Protein AF-A0A926RBT7-F1 (afdb_monomer_lite)

Structure (mmCIF, N/CA/C/O backbone):
data_AF-A0A926RBT7-F1
#
_entry.id   AF-A0A926RBT7-F1
#
loop_
_atom_site.group_PDB
_atom_site.id
_atom_site.type_symbol
_atom_site.label_atom_id
_atom_site.label_alt_id
_atom_site.label_comp_id
_atom_site.label_asym_id
_atom_site.label_entity_id
_atom_site.label_seq_id
_atom_site.pdbx_PDB_ins_code
_atom_site.Cartn_x
_atom_site.Cartn_y
_atom_site.Cartn_z
_atom_site.occupancy
_atom_site.B_iso_or_equiv
_atom_site.auth_seq_id
_atom_site.auth_comp_id
_atom_site.auth_asym_id
_atom_site.auth_atom_id
_atom_site.pdbx_PDB_model_num
ATOM 1 N N . MET A 1 1 ? 48.458 12.323 -36.630 1.00 62.25 1 MET A N 1
ATOM 2 C CA . MET A 1 1 ? 48.241 11.238 -35.642 1.00 62.25 1 MET A CA 1
ATOM 3 C C . MET A 1 1 ? 47.279 11.620 -34.512 1.00 62.25 1 MET A C 1
ATOM 5 O O . MET A 1 1 ? 46.327 10.889 -34.304 1.00 62.25 1 MET A O 1
ATOM 9 N N . LYS A 1 2 ? 47.419 12.781 -33.846 1.00 75.00 2 LYS A N 1
ATOM 10 C CA . LYS A 1 2 ? 46.506 13.204 -32.753 1.00 75.00 2 LYS A CA 1
ATOM 11 C C . LYS A 1 2 ? 45.006 13.220 -33.120 1.00 75.00 2 LYS A C 1
ATOM 13 O O . LYS A 1 2 ? 44.193 12.761 -32.332 1.00 75.00 2 LYS A O 1
ATOM 18 N N . LYS A 1 3 ? 44.646 13.685 -34.328 1.00 83.06 3 LYS A N 1
ATOM 19 C CA . LYS A 1 3 ? 43.251 13.692 -34.822 1.00 83.06 3 LYS A CA 1
ATOM 20 C C . LYS A 1 3 ? 42.678 12.282 -35.031 1.00 83.06 3 LYS A C 1
ATOM 22 O O . LYS A 1 3 ? 41.523 12.058 -34.707 1.00 83.06 3 LYS A O 1
ATOM 27 N N . ILE A 1 4 ? 43.495 11.344 -35.526 1.00 89.19 4 ILE A N 1
ATOM 28 C CA . ILE A 1 4 ? 43.094 9.942 -35.722 1.00 89.19 4 ILE A CA 1
ATOM 29 C C . ILE A 1 4 ? 42.881 9.260 -34.365 1.00 89.19 4 ILE A C 1
ATOM 31 O O . ILE A 1 4 ? 41.867 8.605 -34.171 1.00 89.19 4 ILE A O 1
ATOM 35 N N . ASN A 1 5 ? 43.779 9.501 -33.401 1.00 87.38 5 ASN A N 1
ATOM 36 C CA . ASN A 1 5 ? 43.665 8.946 -32.051 1.00 87.38 5 ASN A CA 1
ATOM 37 C C . ASN A 1 5 ? 42.417 9.474 -31.330 1.00 87.38 5 ASN A C 1
ATOM 39 O O . ASN A 1 5 ? 41.729 8.708 -30.667 1.00 87.38 5 ASN A O 1
ATOM 43 N N . LEU A 1 6 ? 42.089 10.760 -31.499 1.00 90.62 6 LEU A N 1
ATOM 44 C CA . LEU A 1 6 ? 40.868 11.354 -30.949 1.00 90.62 6 LEU A CA 1
ATOM 45 C C . LEU A 1 6 ? 39.599 10.730 -31.551 1.00 90.62 6 LEU A C 1
ATOM 47 O O . LEU A 1 6 ? 38.659 10.431 -30.821 1.00 90.62 6 LEU A O 1
ATOM 51 N N . LEU A 1 7 ? 39.590 10.481 -32.861 1.00 89.94 7 LEU A N 1
ATOM 52 C CA . LEU A 1 7 ? 38.472 9.831 -33.553 1.00 89.94 7 LEU A CA 1
ATOM 53 C C . LEU A 1 7 ? 38.263 8.391 -33.057 1.00 89.94 7 LEU A C 1
ATOM 55 O O . LEU A 1 7 ? 37.135 7.957 -32.839 1.00 89.94 7 LEU A O 1
ATOM 59 N N . LEU A 1 8 ? 39.363 7.681 -32.810 1.00 89.44 8 LEU A N 1
ATOM 60 C CA . LEU A 1 8 ? 39.372 6.310 -32.307 1.00 89.44 8 LEU A CA 1
ATOM 61 C C . LEU A 1 8 ? 38.829 6.232 -30.868 1.00 89.44 8 LEU A C 1
ATOM 63 O O . LEU A 1 8 ? 38.033 5.352 -30.554 1.00 89.44 8 LEU A O 1
ATOM 67 N N . ILE A 1 9 ? 39.179 7.206 -30.023 1.00 89.00 9 ILE A N 1
ATOM 68 C CA . ILE A 1 9 ? 38.641 7.346 -28.661 1.00 89.00 9 ILE A CA 1
ATOM 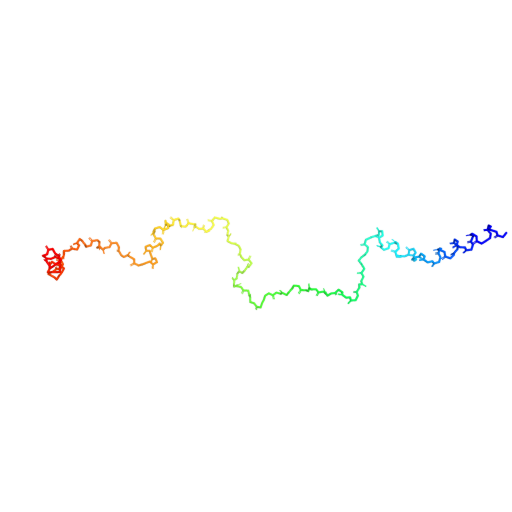69 C C . ILE A 1 9 ? 37.125 7.586 -28.689 1.00 89.00 9 ILE A C 1
ATOM 71 O O . ILE A 1 9 ? 36.384 6.910 -27.980 1.00 89.00 9 ILE A O 1
ATOM 75 N N . VAL A 1 10 ? 36.644 8.502 -29.537 1.00 89.31 10 VAL A N 1
ATOM 76 C CA . VAL A 1 10 ? 35.203 8.783 -29.681 1.00 89.31 10 VAL A CA 1
ATOM 77 C C . VAL A 1 10 ? 34.442 7.549 -30.170 1.00 89.31 10 VAL A C 1
ATOM 79 O O . VAL A 1 10 ? 33.360 7.260 -29.667 1.00 89.31 10 VAL A O 1
ATOM 82 N N . TYR A 1 11 ? 35.019 6.784 -31.097 1.00 86.75 11 TYR A N 1
ATOM 83 C CA . TYR A 1 11 ? 34.413 5.549 -31.590 1.00 86.75 11 TYR A CA 1
ATOM 84 C C . TYR A 1 11 ? 34.216 4.510 -30.475 1.00 86.75 11 TYR A C 1
ATOM 86 O O . TYR A 1 11 ? 33.135 3.936 -30.358 1.00 86.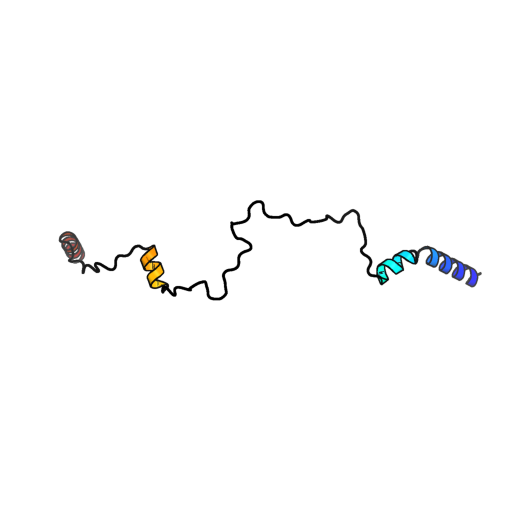75 11 TYR A O 1
ATOM 94 N N . PHE A 1 12 ? 35.207 4.330 -29.596 1.00 84.88 12 PHE A N 1
ATOM 95 C CA . PHE A 1 12 ? 35.074 3.445 -28.433 1.00 84.88 12 PHE A CA 1
ATOM 96 C C . PHE A 1 12 ? 33.991 3.903 -27.448 1.00 84.88 12 PHE A C 1
ATOM 98 O O . PHE A 1 12 ? 33.274 3.065 -26.905 1.00 84.88 12 PHE A O 1
ATOM 105 N N . PHE A 1 13 ? 33.817 5.212 -27.247 1.00 81.94 13 PHE A N 1
ATOM 106 C CA . PHE A 1 13 ? 32.740 5.729 -26.395 1.00 81.94 13 PHE A CA 1
ATOM 107 C C . PHE A 1 13 ? 31.343 5.471 -26.970 1.00 81.94 13 PHE A C 1
ATOM 109 O O . PHE A 1 13 ? 30.414 5.197 -26.212 1.00 81.94 13 PHE A O 1
ATOM 116 N N . LEU A 1 14 ? 31.191 5.510 -28.296 1.00 80.88 14 LEU A N 1
ATOM 117 C CA . LEU A 1 14 ? 29.914 5.228 -28.958 1.00 80.88 14 LEU A CA 1
ATOM 11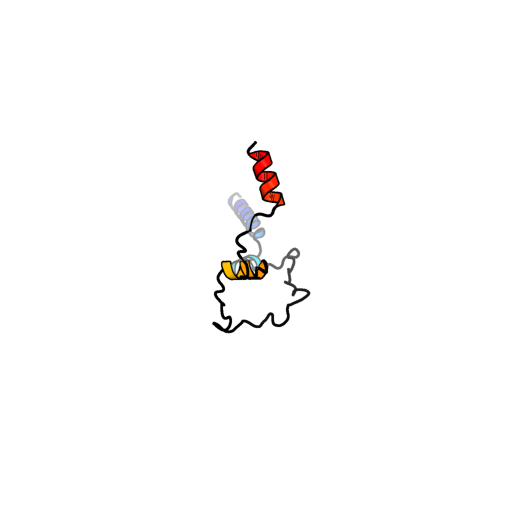8 C C . LEU A 1 14 ? 29.516 3.747 -28.867 1.00 80.88 14 LEU A C 1
ATOM 120 O O . LEU A 1 14 ? 28.325 3.448 -28.828 1.00 80.88 14 LEU A O 1
ATOM 124 N N . LEU A 1 15 ? 30.485 2.830 -28.777 1.00 78.50 15 LEU A N 1
ATOM 125 C CA . LEU A 1 15 ? 30.233 1.393 -28.596 1.00 78.50 15 LEU A CA 1
ATOM 126 C C . LEU A 1 15 ? 29.729 1.036 -27.187 1.00 78.50 15 LEU A C 1
ATOM 128 O O . LEU A 1 15 ? 29.061 0.019 -27.023 1.00 78.50 15 LEU A O 1
ATOM 132 N N . SER A 1 16 ? 30.025 1.868 -26.184 1.00 73.62 16 SER A N 1
ATOM 133 C CA . SER A 1 16 ? 29.611 1.657 -24.787 1.00 73.62 16 SER A CA 1
ATOM 134 C C . SER A 1 16 ? 28.244 2.263 -24.445 1.00 73.62 16 SER A C 1
ATOM 136 O O . SER A 1 16 ? 27.772 2.109 -23.319 1.00 73.62 16 SER A O 1
ATOM 138 N N . CYS A 1 17 ? 27.598 2.966 -25.381 1.00 74.44 17 CYS A N 1
ATOM 139 C CA . CYS A 1 17 ? 26.246 3.475 -25.175 1.00 74.44 17 CYS A CA 1
ATOM 140 C C . CYS A 1 17 ? 25.235 2.332 -25.356 1.00 74.44 17 CYS A C 1
ATOM 142 O O . CYS A 1 17 ? 25.269 1.624 -26.364 1.00 74.44 17 CYS A O 1
ATOM 144 N N . GLY A 1 18 ? 24.334 2.144 -24.384 1.00 73.56 18 GLY A N 1
ATOM 145 C CA . GLY A 1 18 ? 23.233 1.183 -24.499 1.00 73.56 18 GLY A CA 1
ATOM 146 C C . GLY A 1 18 ? 22.439 1.405 -25.791 1.00 73.56 18 GLY A C 1
ATOM 147 O O . GLY A 1 18 ? 22.307 2.532 -26.271 1.00 73.56 18 GLY A O 1
ATOM 148 N N . GLY A 1 19 ? 21.935 0.329 -26.398 1.00 82.88 19 GLY A N 1
ATOM 149 C CA . GLY A 1 19 ? 21.263 0.424 -27.694 1.00 82.88 19 GLY A CA 1
ATOM 150 C C . GLY A 1 19 ? 20.057 1.373 -27.660 1.00 82.88 19 GLY A C 1
ATOM 151 O O . GLY A 1 19 ? 19.377 1.496 -26.643 1.00 82.88 19 GLY A O 1
ATOM 152 N N . LEU A 1 20 ? 19.717 1.987 -28.803 1.00 81.50 20 LEU A N 1
ATOM 153 C CA . LEU A 1 20 ? 18.569 2.908 -28.938 1.00 81.50 20 LEU A CA 1
ATOM 154 C C . LEU A 1 20 ? 17.243 2.318 -28.417 1.00 81.50 20 LEU A C 1
ATOM 156 O O . LEU A 1 20 ? 16.346 3.056 -28.014 1.00 81.50 20 LEU A O 1
ATOM 160 N N . LYS A 1 21 ? 17.118 0.986 -28.411 1.00 82.25 21 LYS A N 1
ATOM 161 C CA . LYS A 1 21 ? 15.968 0.269 -27.848 1.00 82.25 21 LYS A CA 1
ATOM 162 C C . LYS A 1 21 ? 15.792 0.541 -26.353 1.00 82.25 21 LYS A C 1
ATOM 164 O O . LYS A 1 21 ? 14.661 0.723 -25.920 1.00 82.25 21 LYS A O 1
ATOM 169 N N . ASP A 1 22 ? 16.874 0.602 -25.582 1.00 83.44 22 ASP A N 1
ATOM 170 C CA . ASP A 1 22 ? 16.799 0.835 -24.137 1.00 83.44 22 ASP A CA 1
ATOM 171 C C . ASP A 1 22 ? 16.492 2.300 -23.825 1.00 83.44 22 ASP A C 1
ATOM 173 O O . ASP A 1 22 ? 15.639 2.576 -22.984 1.00 83.44 22 ASP A O 1
ATOM 177 N N . ALA A 1 23 ? 17.056 3.238 -24.593 1.00 84.00 23 ALA A N 1
ATOM 178 C CA . ALA A 1 23 ? 16.648 4.643 -24.533 1.00 84.00 23 ALA A CA 1
ATOM 179 C C . ALA A 1 23 ? 15.149 4.815 -24.857 1.00 84.00 23 ALA A C 1
ATOM 181 O O . ALA A 1 23 ? 14.439 5.552 -24.174 1.00 84.00 23 ALA A O 1
ATOM 182 N N . GLY A 1 24 ? 14.637 4.084 -25.854 1.00 88.50 24 GLY A N 1
ATOM 183 C CA . GLY A 1 24 ? 13.219 4.091 -26.218 1.00 88.50 24 GLY A CA 1
ATOM 184 C C . GLY A 1 24 ? 12.289 3.583 -25.111 1.00 88.50 24 GLY A C 1
ATOM 185 O O . GLY A 1 24 ? 11.225 4.168 -24.910 1.00 88.50 24 GLY A O 1
ATOM 186 N N . LYS A 1 25 ? 12.694 2.543 -24.369 1.00 87.31 25 LYS A N 1
ATOM 187 C CA . LYS A 1 25 ? 11.943 2.022 -23.210 1.00 87.31 25 LYS A CA 1
ATOM 188 C C . LYS A 1 25 ? 11.839 3.063 -22.097 1.00 87.31 25 LYS A C 1
ATOM 190 O O . LYS A 1 25 ? 10.759 3.260 -21.550 1.00 87.31 25 LYS A O 1
ATOM 195 N N . VAL A 1 26 ? 12.937 3.768 -21.804 1.00 85.06 26 VAL A N 1
ATOM 196 C CA . VAL A 1 26 ? 12.972 4.826 -20.777 1.00 85.06 26 VAL A CA 1
ATOM 197 C C . VAL A 1 26 ? 12.083 6.006 -21.174 1.00 85.06 26 VAL A C 1
ATOM 199 O O . VAL A 1 26 ? 11.262 6.447 -20.376 1.00 85.06 26 VAL A O 1
ATOM 202 N N . LEU A 1 27 ? 12.173 6.480 -22.422 1.00 89.31 27 LEU A N 1
ATOM 203 C CA . LEU A 1 27 ? 11.360 7.606 -22.907 1.00 89.31 27 LEU A CA 1
ATOM 204 C C . LEU A 1 27 ? 9.859 7.292 -22.962 1.00 89.31 27 LEU A C 1
ATOM 206 O O . LEU A 1 27 ? 9.033 8.184 -22.790 1.00 89.31 27 LEU A O 1
ATOM 210 N N . ARG A 1 28 ? 9.496 6.027 -23.199 1.00 91.50 28 ARG A N 1
ATOM 211 C CA . ARG A 1 28 ? 8.105 5.550 -23.175 1.00 91.50 28 ARG A CA 1
ATOM 212 C C . ARG A 1 28 ? 7.616 5.165 -21.780 1.00 91.50 28 ARG A C 1
ATOM 214 O O . ARG A 1 28 ? 6.463 4.764 -21.647 1.00 91.50 28 ARG A O 1
ATOM 221 N N . ASN A 1 29 ? 8.475 5.282 -20.767 1.00 86.75 29 ASN A N 1
ATOM 222 C CA . ASN A 1 29 ? 8.209 4.853 -19.400 1.00 86.75 29 ASN A CA 1
ATOM 223 C C . ASN A 1 29 ? 7.722 3.390 -19.335 1.00 86.75 29 ASN A C 1
ATOM 225 O O . ASN A 1 29 ? 6.778 3.046 -18.621 1.00 86.75 29 ASN A O 1
ATOM 229 N N . GLU A 1 30 ? 8.330 2.531 -20.156 1.00 87.31 30 GLU A N 1
ATOM 230 C CA . GLU A 1 30 ? 7.950 1.130 -20.270 1.00 87.31 30 GLU A CA 1
ATOM 231 C C . GLU A 1 30 ? 8.323 0.371 -18.993 1.00 87.31 30 GLU A C 1
ATOM 233 O O . GLU A 1 30 ? 9.412 0.537 -18.437 1.00 87.31 30 GLU A O 1
ATOM 238 N N . LYS A 1 31 ? 7.414 -0.491 -18.523 1.00 81.19 31 LYS A N 1
ATOM 239 C CA . LYS A 1 31 ? 7.651 -1.289 -17.321 1.00 81.19 31 LYS A CA 1
ATOM 240 C C . LYS A 1 31 ? 8.817 -2.257 -17.551 1.00 81.19 31 LYS A C 1
ATOM 242 O O . LYS A 1 31 ? 8.712 -3.192 -18.345 1.00 81.19 31 LYS A O 1
ATOM 247 N N . ILE A 1 32 ? 9.896 -2.075 -16.794 1.00 78.81 32 ILE A N 1
ATOM 248 C CA . ILE A 1 32 ? 11.031 -3.001 -16.757 1.00 78.81 32 ILE A CA 1
ATOM 249 C C . ILE A 1 32 ? 10.552 -4.304 -16.102 1.00 78.81 32 ILE A C 1
ATOM 251 O O . ILE A 1 32 ? 9.968 -4.281 -15.024 1.00 78.81 32 ILE A O 1
ATOM 255 N N . ARG A 1 33 ? 10.744 -5.447 -16.771 1.00 76.00 33 ARG A N 1
ATOM 256 C CA . ARG A 1 33 ? 10.419 -6.771 -16.218 1.00 76.00 33 ARG A CA 1
ATOM 257 C C . ARG A 1 33 ? 11.683 -7.356 -15.595 1.00 76.00 33 ARG A C 1
ATOM 259 O O . ARG A 1 33 ? 12.498 -7.925 -16.317 1.00 76.00 33 ARG A O 1
ATOM 266 N N . THR A 1 34 ? 11.858 -7.179 -14.289 1.00 77.94 34 THR A N 1
ATOM 267 C CA . THR A 1 34 ? 12.973 -7.780 -13.539 1.00 77.94 34 THR A CA 1
ATOM 268 C C . THR A 1 34 ? 12.552 -9.102 -12.887 1.00 77.94 34 THR A C 1
ATOM 270 O O . THR A 1 34 ? 11.363 -9.363 -12.703 1.00 77.94 34 THR A O 1
ATOM 273 N N . THR A 1 35 ? 13.515 -9.978 -12.590 1.00 73.88 35 THR A N 1
ATOM 274 C CA . THR A 1 35 ? 13.271 -11.296 -11.971 1.00 73.88 35 THR A CA 1
ATOM 275 C C . THR A 1 35 ? 13.000 -11.223 -10.470 1.00 73.88 35 THR A C 1
ATOM 277 O O . THR A 1 35 ? 12.440 -12.165 -9.916 1.00 73.88 35 THR A O 1
ATOM 280 N N . ASP A 1 36 ? 13.358 -10.106 -9.832 1.00 74.19 36 ASP A N 1
ATOM 281 C CA . ASP 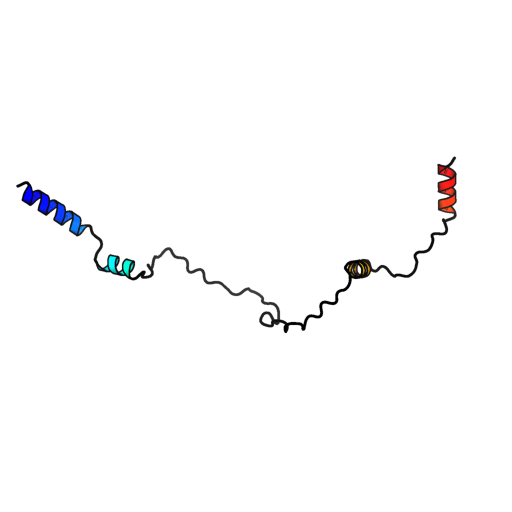A 1 36 ? 13.385 -9.964 -8.370 1.00 74.19 36 ASP A CA 1
ATOM 282 C C . ASP A 1 36 ? 12.129 -9.257 -7.822 1.00 74.19 36 ASP A C 1
ATOM 284 O O . ASP A 1 36 ? 11.988 -9.022 -6.622 1.00 74.19 36 ASP A O 1
ATOM 288 N N . GLU A 1 37 ? 11.175 -8.926 -8.696 1.00 75.56 37 GLU A N 1
ATOM 289 C CA . GLU A 1 37 ? 9.884 -8.363 -8.310 1.00 75.56 37 GLU A CA 1
ATOM 290 C C . GLU A 1 37 ? 8.933 -9.463 -7.816 1.00 75.56 37 GLU A C 1
ATOM 292 O O . GLU A 1 37 ? 8.368 -10.239 -8.592 1.00 75.56 37 GLU A O 1
ATOM 297 N N . PHE A 1 38 ? 8.674 -9.495 -6.508 1.00 76.75 38 PHE A N 1
ATOM 298 C CA . PHE A 1 38 ? 7.598 -10.314 -5.958 1.00 76.75 38 PHE A CA 1
ATOM 299 C C . PHE A 1 38 ? 6.235 -9.707 -6.311 1.00 76.75 38 PHE A C 1
ATOM 301 O O . PHE A 1 38 ? 5.883 -8.609 -5.877 1.00 76.75 38 PHE A O 1
ATOM 308 N N . LEU A 1 39 ? 5.417 -10.448 -7.061 1.00 71.62 39 LEU A N 1
ATOM 309 C CA . LEU A 1 39 ? 4.027 -10.078 -7.319 1.00 71.62 39 LEU A CA 1
ATOM 310 C C . LEU A 1 39 ? 3.184 -10.312 -6.056 1.00 71.62 39 LEU A C 1
ATOM 312 O O . LEU A 1 39 ? 2.605 -11.385 -5.864 1.00 71.62 39 LEU A O 1
ATOM 316 N N . VAL A 1 40 ? 3.099 -9.301 -5.190 1.00 77.31 40 VAL A N 1
ATOM 317 C CA . VAL A 1 40 ? 2.241 -9.334 -3.998 1.00 77.31 40 VAL A CA 1
ATOM 318 C C . VAL A 1 40 ? 0.776 -9.248 -4.434 1.00 77.31 40 VAL A C 1
ATOM 320 O O . VAL A 1 40 ? 0.227 -8.170 -4.652 1.00 77.31 40 VAL A O 1
ATOM 323 N N . LYS A 1 41 ? 0.122 -10.404 -4.586 1.00 76.94 41 LYS A N 1
ATOM 324 C CA . LYS A 1 41 ? -1.329 -10.477 -4.800 1.00 76.94 41 LYS A CA 1
ATOM 325 C C . LYS A 1 41 ? -2.040 -10.379 -3.455 1.00 76.94 41 LYS A C 1
ATOM 327 O O . LYS A 1 41 ? -1.880 -11.260 -2.608 1.00 76.94 41 LYS A O 1
ATOM 332 N N . LYS A 1 42 ? -2.849 -9.333 -3.269 1.00 81.06 42 LYS A N 1
ATOM 333 C CA . LYS A 1 42 ? -3.723 -9.199 -2.098 1.00 81.06 42 LYS A CA 1
ATOM 334 C C . LYS A 1 42 ? -4.685 -10.390 -2.081 1.00 81.06 42 LYS A C 1
ATOM 336 O O . LYS A 1 42 ? -5.409 -10.609 -3.049 1.00 81.06 42 LYS A O 1
ATOM 341 N N . ARG A 1 43 ? -4.633 -11.199 -1.023 1.00 82.69 43 ARG A N 1
ATOM 342 C CA . ARG A 1 43 ? -5.563 -12.316 -0.828 1.00 82.69 43 ARG A CA 1
ATOM 343 C C . ARG A 1 43 ? -6.797 -11.819 -0.088 1.00 82.69 43 ARG A C 1
ATOM 345 O O . ARG A 1 43 ? -6.690 -10.932 0.760 1.00 82.69 43 ARG A O 1
ATOM 352 N N . ASN A 1 44 ? -7.943 -12.409 -0.403 1.00 82.19 44 ASN A N 1
ATOM 353 C CA . ASN A 1 44 ? -9.159 -12.190 0.367 1.00 82.19 44 ASN A CA 1
ATOM 354 C C . ASN A 1 44 ? -8.979 -12.760 1.786 1.00 82.19 44 ASN A C 1
ATOM 356 O O . ASN A 1 44 ? -8.222 -13.723 1.963 1.00 82.19 44 ASN A O 1
ATOM 360 N N . PRO A 1 45 ? -9.626 -12.164 2.801 1.00 87.50 45 PRO A N 1
ATOM 361 C CA . PRO A 1 45 ? -9.591 -12.692 4.159 1.00 87.50 45 PRO A CA 1
ATOM 362 C C . PRO A 1 45 ? -10.204 -14.097 4.204 1.00 87.50 45 PRO A C 1
ATOM 364 O O . PRO A 1 45 ? -11.066 -14.438 3.398 1.00 87.50 45 PRO A O 1
ATOM 367 N N . LEU A 1 46 ? -9.756 -14.913 5.161 1.00 82.38 46 LEU A N 1
ATOM 368 C CA . LEU A 1 46 ? -10.238 -16.291 5.327 1.00 82.38 46 LEU A CA 1
ATOM 369 C C . LEU A 1 46 ? -11.716 -16.359 5.721 1.00 82.38 46 LEU A C 1
ATOM 371 O O . LEU A 1 46 ? -12.371 -17.368 5.482 1.00 82.38 46 LEU A O 1
ATOM 375 N N . VAL A 1 47 ? -12.227 -15.293 6.334 1.00 89.62 47 VAL A N 1
ATOM 376 C CA . VAL A 1 47 ? -13.620 -15.182 6.747 1.00 89.62 47 VAL A CA 1
ATOM 377 C C . VAL A 1 47 ? -14.060 -13.738 6.547 1.00 89.62 47 VAL A C 1
ATOM 379 O O . VAL A 1 47 ? -13.324 -12.809 6.885 1.00 89.62 47 VAL A O 1
ATOM 382 N N . LEU A 1 48 ? -15.255 -13.561 5.994 1.00 88.69 48 LEU A N 1
ATOM 383 C CA . LEU A 1 48 ? -15.949 -12.281 5.919 1.00 88.69 48 LEU A CA 1
ATOM 384 C C . LEU A 1 48 ? -17.174 -12.347 6.832 1.00 88.69 48 LEU A C 1
ATOM 386 O O . LEU A 1 48 ? -17.782 -13.416 6.941 1.00 88.69 48 LEU A O 1
ATOM 390 N N . PRO A 1 49 ? -17.541 -11.242 7.501 1.00 88.81 49 PRO A N 1
ATOM 391 C CA . PRO A 1 49 ? -18.805 -11.198 8.210 1.00 88.81 49 PRO A CA 1
ATOM 392 C C . PRO A 1 49 ? -19.964 -11.344 7.210 1.00 88.81 49 PRO A C 1
ATOM 394 O O . PRO A 1 49 ? -19.832 -10.932 6.050 1.00 88.81 49 PRO A O 1
ATOM 397 N N . PRO A 1 50 ? -21.101 -11.913 7.642 1.00 87.06 50 PRO A N 1
ATOM 398 C CA . PRO A 1 50 ? -22.319 -11.856 6.847 1.00 87.06 50 PRO A CA 1
ATOM 399 C C . PRO A 1 50 ? -22.642 -10.387 6.541 1.00 87.06 50 PRO A C 1
ATOM 401 O O . PRO A 1 50 ? -22.453 -9.521 7.396 1.00 87.06 50 PRO A O 1
ATOM 404 N N . ASN A 1 51 ? -23.088 -10.117 5.314 1.00 86.56 51 ASN A N 1
ATOM 405 C CA . ASN A 1 51 ? -23.496 -8.790 4.848 1.00 86.56 51 ASN A CA 1
ATOM 406 C C . ASN A 1 51 ? -22.375 -7.725 4.847 1.00 86.56 51 ASN A C 1
ATOM 408 O O . ASN A 1 51 ? -22.645 -6.539 4.998 1.00 86.56 51 ASN A O 1
ATOM 412 N N . PHE A 1 52 ? -21.107 -8.115 4.638 1.00 87.06 52 PHE A N 1
ATOM 413 C CA . PHE A 1 52 ? -19.976 -7.169 4.544 1.00 87.06 52 PHE A CA 1
ATOM 414 C C . PHE A 1 52 ? -20.133 -6.099 3.444 1.00 87.06 52 PHE A C 1
ATOM 416 O O . PHE A 1 52 ? -19.567 -5.013 3.551 1.00 87.06 52 PHE A O 1
ATOM 423 N N . GLU A 1 53 ? -20.869 -6.410 2.379 1.00 87.69 53 GLU A N 1
ATOM 424 C CA . GLU A 1 53 ? -21.113 -5.498 1.254 1.00 87.69 53 GLU A CA 1
ATOM 425 C C . GLU A 1 53 ? -22.294 -4.546 1.499 1.00 87.69 53 GLU A C 1
ATOM 427 O O . GLU A 1 53 ? -22.476 -3.584 0.754 1.00 87.69 53 GLU A O 1
ATOM 432 N N . GLU A 1 54 ? -23.091 -4.785 2.543 1.00 90.19 54 GLU A N 1
ATOM 433 C CA . GLU A 1 54 ? -24.261 -3.971 2.852 1.00 90.19 54 GLU A CA 1
ATOM 434 C C . GLU A 1 54 ? -23.855 -2.750 3.679 1.00 90.19 54 GLU A C 1
ATOM 436 O O . GLU A 1 54 ? -23.263 -2.850 4.756 1.00 90.19 54 GLU A O 1
ATOM 441 N N . ILE A 1 55 ? -24.206 -1.567 3.177 1.00 84.50 55 ILE A N 1
ATOM 442 C CA . ILE A 1 55 ? -24.055 -0.306 3.899 1.00 84.50 55 ILE A CA 1
ATOM 443 C C . ILE A 1 55 ? -25.451 0.108 4.376 1.00 84.50 55 ILE A C 1
ATOM 445 O O . ILE A 1 55 ? -26.380 0.118 3.565 1.00 84.50 55 ILE A O 1
ATOM 449 N N . PRO A 1 56 ? -25.630 0.460 5.661 1.00 83.44 56 PRO A N 1
ATOM 450 C CA . PRO A 1 56 ? -26.915 0.933 6.157 1.00 83.44 56 PRO A CA 1
ATOM 451 C C . PRO A 1 56 ? -27.327 2.211 5.420 1.00 83.44 56 PRO A C 1
ATOM 453 O O . PRO A 1 56 ? -26.498 3.093 5.177 1.00 83.44 56 PRO A O 1
ATOM 456 N N . GLU A 1 57 ? -28.614 2.336 5.096 1.00 86.94 57 GLU A N 1
ATOM 457 C CA . GLU A 1 57 ? -29.133 3.528 4.426 1.00 86.94 57 GLU A CA 1
ATOM 458 C C . GLU A 1 57 ? -28.833 4.790 5.257 1.00 86.94 57 GLU A C 1
ATOM 460 O O . GLU A 1 57 ? -28.917 4.746 6.494 1.00 86.94 57 GLU A O 1
ATOM 465 N N . PRO A 1 58 ? -28.498 5.933 4.632 1.00 83.69 58 PRO A N 1
ATOM 466 C CA . PRO A 1 58 ? -28.268 7.177 5.358 1.00 83.69 58 PRO A CA 1
ATOM 467 C C . PRO A 1 58 ? -29.461 7.528 6.260 1.00 83.69 58 PRO A C 1
ATOM 469 O O . PRO A 1 58 ? -30.577 7.712 5.790 1.00 83.69 58 PRO A O 1
ATOM 472 N N . GLY A 1 59 ? -29.229 7.619 7.572 1.00 80.06 59 GLY A N 1
ATOM 473 C CA . GLY A 1 59 ? -30.276 7.940 8.553 1.00 80.06 59 GLY A CA 1
ATOM 474 C C . GLY A 1 59 ? -31.103 6.752 9.068 1.00 80.06 59 GLY A C 1
ATOM 475 O O . GLY A 1 59 ? -31.898 6.951 9.981 1.00 80.06 59 GLY A O 1
ATOM 476 N N . SER A 1 60 ? -30.881 5.527 8.571 1.00 78.62 60 SER A N 1
ATOM 477 C CA . SER A 1 60 ? -31.530 4.301 9.085 1.00 78.62 60 SER A CA 1
ATOM 478 C C . SER A 1 60 ? -31.062 3.906 10.488 1.00 78.62 60 SER A C 1
ATOM 480 O O . SER A 1 60 ? -31.820 3.339 11.274 1.00 78.62 60 SER A O 1
ATOM 482 N N . ILE A 1 61 ? -29.817 4.241 10.837 1.00 79.44 61 ILE A N 1
ATOM 483 C CA . ILE A 1 61 ? -29.300 4.045 12.188 1.00 79.44 61 ILE A CA 1
ATOM 484 C C . ILE A 1 61 ? -29.853 5.166 13.063 1.00 79.44 61 ILE A C 1
ATOM 486 O O . ILE A 1 61 ? -29.299 6.271 13.116 1.00 79.44 61 ILE A O 1
ATOM 490 N N . SER A 1 62 ? -30.932 4.876 13.791 1.00 73.50 62 SER A N 1
ATOM 491 C CA . SER A 1 62 ? -31.357 5.742 14.880 1.00 73.50 62 SER A CA 1
ATOM 492 C C . SER A 1 62 ? -30.242 5.757 15.930 1.00 73.50 62 SER A C 1
ATOM 494 O O . SER A 1 62 ? -29.984 4.795 16.654 1.00 73.50 62 SER A O 1
ATOM 496 N N . LYS A 1 63 ? -29.519 6.877 16.017 1.00 69.56 63 LYS A N 1
ATOM 497 C CA . LYS A 1 63 ? -28.718 7.163 17.206 1.00 69.56 63 LYS A CA 1
ATOM 498 C C . LYS A 1 63 ? -29.715 7.425 18.325 1.00 69.56 63 LYS A C 1
ATOM 500 O O . LYS A 1 63 ? -30.082 8.576 18.553 1.00 69.56 63 LYS A O 1
ATOM 505 N N . ASN A 1 64 ? -30.158 6.372 19.011 1.00 67.50 64 ASN A N 1
ATOM 506 C CA . ASN A 1 64 ? -30.735 6.520 20.338 1.00 67.50 64 ASN A CA 1
ATOM 507 C C . ASN A 1 64 ? -29.682 7.267 21.160 1.00 67.50 64 ASN A C 1
ATOM 509 O O . ASN A 1 64 ? -28.649 6.705 21.531 1.00 67.50 64 ASN A O 1
ATOM 513 N N . LYS A 1 65 ? -29.894 8.573 21.358 1.00 66.88 65 LYS A N 1
ATOM 514 C CA . LYS A 1 65 ? -29.092 9.410 22.250 1.00 66.88 65 LYS A CA 1
ATOM 515 C C . LYS A 1 65 ? -29.470 9.037 23.678 1.00 66.88 65 LYS A C 1
ATOM 517 O O . LYS A 1 65 ? -30.033 9.840 24.407 1.00 66.88 65 LYS A O 1
ATOM 522 N N . GLU A 1 66 ? -29.212 7.790 24.044 1.00 69.38 66 GLU A N 1
ATOM 523 C CA . GLU A 1 66 ? -29.206 7.400 25.438 1.00 69.38 66 GLU A CA 1
ATOM 524 C C . GLU A 1 66 ? -28.041 8.143 26.078 1.00 69.38 66 GLU A C 1
ATOM 526 O O . GLU A 1 66 ? -26.907 8.080 25.579 1.00 69.38 66 GLU A O 1
ATOM 531 N N . SER A 1 67 ? -28.343 8.921 27.114 1.00 79.62 67 SER A N 1
ATOM 532 C CA . SER A 1 67 ? -27.319 9.685 27.811 1.00 79.62 67 SER A CA 1
ATOM 533 C C . SER A 1 67 ? -26.273 8.718 28.363 1.00 79.62 67 SER A C 1
ATOM 535 O O . SER A 1 67 ? -26.598 7.604 28.779 1.00 79.62 67 SER A O 1
ATOM 537 N N . ASP A 1 68 ? -25.003 9.123 28.404 1.00 79.19 68 ASP A N 1
ATOM 538 C CA . ASP A 1 68 ? -23.950 8.244 28.933 1.00 79.19 68 ASP A CA 1
ATOM 539 C C . ASP A 1 68 ? -24.259 7.795 30.373 1.00 79.19 68 ASP A C 1
ATOM 541 O O . ASP A 1 68 ? -23.928 6.681 30.771 1.00 79.19 68 ASP A O 1
ATOM 545 N N . LYS A 1 69 ? -25.003 8.617 31.125 1.00 79.12 69 LYS A N 1
ATOM 546 C CA . LYS A 1 69 ? -25.526 8.280 32.454 1.00 79.12 69 LYS A CA 1
ATOM 547 C C . LYS A 1 69 ? -26.495 7.094 32.435 1.00 79.12 69 LYS A C 1
ATOM 549 O O . LYS A 1 69 ? -26.387 6.226 33.295 1.00 79.12 69 LYS A O 1
ATOM 554 N N . GLU A 1 70 ? -27.423 7.033 31.486 1.00 80.50 70 GLU A N 1
ATOM 555 C CA . GLU A 1 70 ? -28.380 5.923 31.356 1.00 80.50 70 GLU A CA 1
ATOM 556 C C . GLU A 1 70 ? -27.696 4.632 30.896 1.00 80.50 70 GLU A C 1
ATOM 558 O O . GLU A 1 70 ? -27.970 3.565 31.448 1.00 80.50 70 GLU A O 1
ATOM 563 N N . LYS A 1 71 ? -26.721 4.729 29.979 1.00 82.38 71 LYS A N 1
ATOM 564 C CA . LYS A 1 71 ? -25.888 3.578 29.586 1.00 82.38 71 LYS A CA 1
ATOM 565 C C . LYS A 1 71 ? -25.134 3.000 30.775 1.00 82.38 71 LYS A C 1
ATOM 567 O O . LYS A 1 71 ? -25.160 1.791 30.991 1.00 82.38 71 LYS A O 1
ATOM 572 N N . ILE A 1 72 ? -24.494 3.862 31.567 1.00 83.94 72 ILE A N 1
ATOM 573 C CA . ILE A 1 72 ? -23.772 3.452 32.776 1.00 83.94 72 ILE A CA 1
ATOM 574 C C . ILE A 1 72 ? -24.740 2.816 33.783 1.00 83.94 72 ILE A C 1
ATOM 576 O O . ILE A 1 72 ? -24.451 1.734 34.288 1.00 83.94 72 ILE A O 1
ATOM 580 N N . LYS A 1 73 ? -25.919 3.410 34.022 1.00 83.12 73 LYS A N 1
ATOM 581 C CA . LYS A 1 73 ? -26.953 2.823 34.897 1.00 83.12 73 LYS A CA 1
ATOM 582 C C . LYS A 1 73 ? -27.387 1.424 34.438 1.00 83.12 73 LYS A C 1
ATOM 584 O O . LYS A 1 73 ? -27.468 0.522 35.271 1.00 83.12 73 LYS A O 1
ATOM 589 N N . LYS A 1 74 ? -27.618 1.220 33.133 1.00 83.50 74 LYS A N 1
ATOM 590 C CA . LYS A 1 74 ? -27.977 -0.089 32.554 1.00 83.50 74 LYS A CA 1
ATOM 591 C C . LYS A 1 74 ? -26.864 -1.124 32.695 1.00 83.50 74 LYS A C 1
ATOM 593 O O . LYS A 1 74 ? -27.145 -2.254 33.088 1.00 83.50 74 LYS A O 1
ATOM 598 N N . ILE A 1 75 ? -25.614 -0.749 32.409 1.00 86.12 75 ILE A N 1
ATOM 599 C CA . ILE A 1 75 ? -24.443 -1.634 32.560 1.00 86.12 75 ILE A CA 1
ATOM 600 C C . ILE A 1 75 ? -24.289 -2.069 34.020 1.00 86.12 75 ILE A C 1
ATOM 602 O O . ILE A 1 75 ? -24.029 -3.238 34.298 1.00 86.12 75 ILE A O 1
ATOM 606 N N . LEU A 1 76 ? -24.501 -1.138 34.951 1.00 87.38 76 LEU A N 1
ATOM 607 C CA . LEU A 1 76 ? -24.395 -1.381 36.386 1.00 87.38 76 LEU A CA 1
ATOM 608 C C . LEU A 1 76 ? -25.653 -2.031 36.996 1.00 87.38 76 LEU A C 1
ATOM 610 O O . LEU A 1 76 ? -25.643 -2.331 38.187 1.00 87.38 76 LEU A O 1
ATOM 614 N N . LYS A 1 77 ? -26.721 -2.261 36.210 1.00 81.19 77 LYS A N 1
ATOM 615 C CA . LYS A 1 77 ? -28.024 -2.804 36.656 1.00 81.19 77 LYS A CA 1
ATOM 616 C C . LYS A 1 77 ? -28.570 -2.116 37.915 1.00 81.19 77 LYS A C 1
ATOM 618 O O . LYS A 1 77 ? -29.146 -2.760 38.792 1.00 81.19 77 LYS A O 1
ATOM 623 N N . ILE A 1 78 ? -28.382 -0.803 38.012 1.00 77.06 78 ILE A N 1
ATOM 624 C CA . ILE A 1 78 ? -28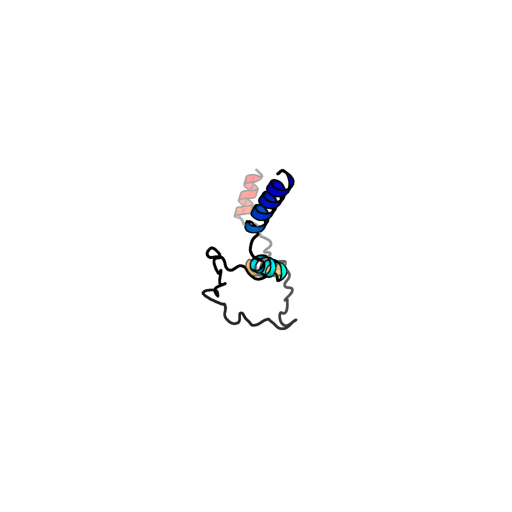.863 -0.030 39.157 1.00 77.06 78 ILE A CA 1
ATOM 625 C C . ILE A 1 78 ? -30.372 0.152 38.982 1.00 77.06 78 ILE A C 1
ATOM 627 O O . ILE A 1 78 ? -30.810 0.831 38.055 1.00 77.06 78 ILE A O 1
ATOM 631 N N . SER A 1 79 ? -31.163 -0.476 39.853 1.00 68.00 79 SER A N 1
ATOM 632 C CA . SER A 1 79 ? -32.597 -0.190 39.959 1.00 68.00 79 SER A CA 1
ATOM 633 C C . SER A 1 79 ? -32.766 1.180 40.619 1.00 68.00 79 SER A C 1
ATOM 635 O O . SER A 1 79 ? -32.088 1.464 41.604 1.00 68.00 79 SER A O 1
ATOM 637 N N . GLU A 1 80 ? -33.634 2.045 40.084 1.00 64.00 80 GLU A N 1
ATOM 638 C CA . GLU A 1 80 ? -33.905 3.372 40.675 1.00 64.00 80 GLU A CA 1
ATOM 639 C C . GLU A 1 80 ? -34.672 3.302 42.003 1.00 64.00 80 GLU A C 1
ATOM 641 O O . GLU A 1 80 ? -34.849 4.317 42.677 1.00 64.00 80 GLU A O 1
ATOM 646 N N . ASP A 1 81 ? -35.044 2.100 42.434 1.00 58.38 81 ASP A N 1
ATOM 647 C CA . ASP A 1 81 ? -35.690 1.887 43.712 1.00 58.38 81 ASP A CA 1
ATOM 648 C C . ASP A 1 81 ? -34.662 1.693 44.827 1.00 58.38 81 ASP A C 1
ATOM 650 O O . ASP A 1 81 ? -33.959 0.683 44.913 1.00 58.38 81 ASP A O 1
ATOM 654 N N . ASN A 1 82 ? -34.706 2.663 45.743 1.00 55.16 82 ASN A N 1
ATOM 655 C CA . ASN A 1 82 ? -34.095 2.709 47.069 1.00 55.16 82 ASN A CA 1
ATOM 656 C C . ASN A 1 82 ? -32.705 3.359 47.141 1.00 55.16 82 ASN A C 1
ATOM 658 O O . ASN A 1 82 ? -31.716 2.745 47.530 1.00 55.16 82 ASN A O 1
ATOM 662 N N . LEU A 1 83 ? -32.690 4.693 47.032 1.00 56.59 83 LEU A N 1
ATOM 663 C CA . LEU A 1 83 ? -32.003 5.487 48.061 1.00 56.59 83 LEU A CA 1
ATOM 664 C C . LEU A 1 83 ? -32.713 5.232 49.403 1.00 56.59 83 LEU A C 1
ATOM 666 O O . LEU A 1 83 ? -33.453 6.075 49.916 1.00 56.59 83 LEU A O 1
ATOM 670 N N . SER A 1 84 ? -32.536 4.031 49.960 1.00 56.84 84 SER A N 1
ATOM 671 C CA . SER A 1 84 ? -32.860 3.771 51.350 1.00 56.84 84 SER A CA 1
ATOM 672 C C . SER A 1 84 ? -31.981 4.709 52.153 1.00 56.84 84 SER A C 1
ATOM 674 O O . SER A 1 84 ? -30.764 4.560 52.213 1.00 56.84 84 SER A O 1
ATOM 676 N N . LYS A 1 85 ? -32.605 5.736 52.724 1.00 56.19 85 LYS A N 1
ATOM 677 C CA . LYS A 1 85 ? -32.019 6.546 53.781 1.00 56.19 85 LYS A CA 1
ATOM 678 C C . LYS A 1 85 ? -31.642 5.555 54.877 1.00 56.19 85 LYS A C 1
ATOM 680 O O . LYS A 1 85 ? -32.536 5.103 55.594 1.00 56.19 85 LYS A O 1
ATOM 685 N N . ASP A 1 86 ? -30.375 5.139 54.907 1.00 58.25 86 ASP A N 1
ATOM 686 C CA . ASP A 1 86 ? -29.884 4.101 55.806 1.00 58.25 86 ASP A CA 1
ATOM 687 C C . ASP A 1 86 ? -30.303 4.472 57.225 1.00 58.25 86 ASP A C 1
ATOM 689 O O . ASP A 1 86 ? -29.806 5.423 57.837 1.00 58.25 86 ASP A O 1
ATOM 693 N N . LYS A 1 87 ? -31.296 3.750 57.751 1.00 64.88 87 LYS A N 1
ATOM 694 C CA . LYS A 1 87 ? -31.571 3.774 59.178 1.00 64.88 87 LYS A CA 1
ATOM 695 C C . LYS A 1 87 ? -30.408 3.021 59.791 1.00 64.88 87 LYS A C 1
ATOM 697 O O . LYS A 1 87 ? -30.433 1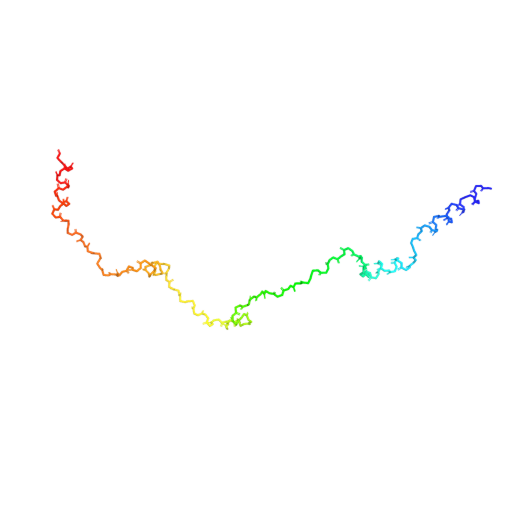.797 59.812 1.00 64.88 87 LYS A O 1
ATOM 702 N N . SER A 1 88 ? -29.413 3.780 60.252 1.00 64.56 88 SER A N 1
ATOM 703 C CA . SER A 1 88 ? -28.224 3.294 60.958 1.00 64.56 88 SER A CA 1
ATOM 704 C C . SER A 1 88 ? -28.563 2.054 61.782 1.00 64.56 88 SER A C 1
ATOM 706 O O . SER A 1 88 ? -29.423 2.117 62.679 1.00 64.56 88 SER A O 1
ATOM 708 N N . SER A 1 89 ? -27.917 0.943 61.456 1.00 77.06 89 SER A N 1
ATOM 709 C CA . SER A 1 89 ? -28.129 -0.324 62.143 1.00 77.06 89 SER A CA 1
ATOM 710 C C . SER A 1 89 ? -27.805 -0.180 63.638 1.00 77.06 89 SER A C 1
ATOM 712 O O . SER A 1 89 ? -27.009 0.669 64.053 1.00 77.06 89 SER A O 1
ATOM 714 N N . SER A 1 90 ? -28.411 -1.018 64.488 1.00 80.44 90 SER A N 1
ATOM 715 C CA . SER A 1 90 ? -28.076 -1.035 65.925 1.00 80.44 90 SER A CA 1
ATOM 716 C C . SER A 1 90 ? -26.579 -1.291 66.159 1.00 80.44 90 SER A C 1
ATOM 718 O O . SER A 1 90 ? -26.026 -0.860 67.167 1.00 80.44 90 SER A O 1
ATOM 720 N N . ILE A 1 91 ? -25.925 -1.970 65.215 1.00 81.50 91 ILE A N 1
ATOM 721 C CA . ILE A 1 91 ? -24.500 -2.291 65.248 1.00 81.50 91 ILE A CA 1
ATOM 722 C C . ILE A 1 91 ? -23.659 -1.064 64.873 1.00 81.50 91 ILE A C 1
ATOM 724 O O . ILE A 1 91 ? -22.728 -0.737 65.605 1.00 81.50 91 ILE A O 1
ATOM 728 N N . GLU A 1 92 ? -24.017 -0.315 63.825 1.00 84.31 92 GLU A N 1
ATOM 729 C CA . GLU A 1 92 ? -23.343 0.953 63.490 1.00 84.31 92 GLU A CA 1
ATOM 730 C C . GLU A 1 92 ? -23.394 1.962 64.630 1.00 84.31 92 GLU A C 1
ATOM 732 O O . GLU A 1 92 ? -22.381 2.590 64.937 1.00 84.31 92 GLU A O 1
ATOM 737 N N . LYS A 1 93 ? -24.546 2.096 65.298 1.00 87.50 93 LYS A N 1
ATOM 738 C CA . LYS A 1 93 ? -24.668 2.975 66.471 1.00 87.50 93 LYS A CA 1
ATOM 739 C C . LYS A 1 93 ? -23.719 2.559 67.594 1.00 87.50 93 LYS A C 1
ATOM 741 O O . LYS A 1 93 ? -23.072 3.419 68.188 1.00 87.50 93 LYS A O 1
ATOM 746 N N . SER A 1 94 ? -23.597 1.257 67.864 1.00 88.88 94 SER A N 1
ATOM 747 C CA . SER A 1 94 ? -22.652 0.734 68.859 1.00 88.88 94 SER A CA 1
ATOM 748 C C . SER A 1 94 ? -21.195 1.001 68.480 1.00 88.88 94 SER A C 1
ATOM 750 O O . SER A 1 94 ? -20.396 1.343 69.350 1.00 88.88 94 SER A O 1
ATOM 752 N N . ILE A 1 95 ? -20.847 0.899 67.196 1.00 91.19 95 ILE A N 1
ATOM 753 C CA . ILE A 1 95 ? -19.494 1.184 66.701 1.00 91.19 95 ILE A CA 1
ATOM 754 C C . ILE A 1 95 ? -19.182 2.685 66.814 1.00 91.19 95 ILE A C 1
ATOM 756 O O . ILE A 1 95 ? -18.164 3.054 67.394 1.00 91.19 95 ILE A O 1
ATOM 760 N N . LEU A 1 96 ? -20.081 3.560 66.353 1.00 87.44 96 LEU A N 1
ATOM 761 C CA . LEU A 1 96 ? -19.938 5.020 66.454 1.00 87.44 96 LEU A CA 1
ATOM 762 C C . LEU A 1 96 ? -19.783 5.499 67.900 1.00 87.44 96 LEU A C 1
ATOM 764 O O . LEU A 1 96 ? -18.921 6.330 68.184 1.00 87.44 96 LEU A O 1
ATOM 768 N N . ASN A 1 97 ? -20.580 4.955 68.822 1.00 89.19 97 ASN A N 1
ATOM 769 C CA . ASN A 1 97 ? -20.479 5.281 70.245 1.00 89.19 97 ASN A CA 1
ATOM 770 C C . ASN A 1 97 ? -19.150 4.824 70.857 1.00 89.19 97 ASN A C 1
ATOM 772 O O . ASN A 1 97 ? -18.670 5.457 71.792 1.00 89.19 97 ASN A O 1
ATOM 776 N N . LYS A 1 98 ? -18.553 3.745 70.339 1.00 88.56 98 LYS A N 1
ATOM 777 C CA . LYS A 1 98 ? -17.251 3.248 70.794 1.00 88.56 98 LYS A CA 1
ATOM 778 C C . LYS A 1 98 ? -16.084 4.075 70.252 1.00 88.56 98 LYS A C 1
ATOM 780 O O . LYS A 1 98 ? -15.082 4.186 70.936 1.00 88.56 98 LYS A O 1
ATOM 785 N N . ILE A 1 99 ? -16.224 4.655 69.058 1.00 87.81 99 ILE A N 1
ATOM 786 C CA . ILE A 1 99 ? -15.220 5.543 68.443 1.00 87.81 99 ILE A CA 1
ATOM 787 C C . ILE A 1 99 ? -15.226 6.938 69.092 1.00 87.81 99 ILE A C 1
ATOM 789 O O . ILE A 1 99 ? -14.192 7.589 69.166 1.00 87.81 99 ILE A O 1
ATOM 793 N N . ARG A 1 100 ? -16.393 7.416 69.542 1.00 76.12 100 ARG A N 1
ATOM 794 C CA . ARG A 1 100 ? -16.560 8.734 70.185 1.00 76.12 100 ARG A CA 1
ATOM 795 C C . ARG A 1 100 ? -16.185 8.782 71.672 1.00 76.12 100 ARG A C 1
ATOM 797 O O . ARG A 1 100 ? -16.296 9.853 72.265 1.00 76.12 100 ARG A O 1
ATOM 804 N N . LYS A 1 101 ? -15.826 7.647 72.265 1.00 51.75 101 LYS A N 1
ATOM 805 C CA . LYS A 1 101 ? -15.451 7.509 73.674 1.00 51.75 101 LYS A CA 1
ATOM 806 C C . LYS A 1 101 ? -13.937 7.441 73.795 1.00 51.75 101 LYS A C 1
ATOM 808 O O . LYS A 1 101 ? -13.426 8.016 74.776 1.00 51.75 101 LYS A O 1
#

Secondary structure (DSSP, 8-state):
-HHHHHHHHHHHHHHTSPPHHHHHHHHTTPPP--SS----PPPPPS---TTTT--PPTTTS------HHHHHHHHTT--S---------HHHHHHHHHH--

Radius of gyration: 42.76 Å; chains: 1; bounding box: 84×30×109 Å

Foldseek 3Di:
DVVVVVVVVVVVVVVPDDDVVVVVCVVVVPDDDDPPDDPDDDDDDPDDPPPNVDDDDVPNPPPPPPDVVNVVCVVVVDDPPDPPPPPQDPVNVVVVVVVVD

Sequence (101 aa):
MKKINLLLIVYFFLLSCGGLKDAGKVLRNEKIRTTDEFLVKKRNPLVLPPNFEEIPEPGSISKNKESDKEKIKKILKISEDNLSKDKSSSIEKSILNKIRK

pLDDT: mean 79.73, std 9.32, range [51.75, 91.5]